Protein AF-A0A498HMH8-F1 (afdb_monomer_lite)

InterPro domains:
  IPR001852 Pyridoxal 5'-phosphate synthase subunit PdxS/SNZ [PS51129] (1-59)
  IPR001852 Pyridoxal 5'-phosphate synthase subunit PdxS/SNZ [PTHR31829] (1-92)
  IPR011060 Ribulose-phosphate binding barrel [SSF51366] (17-59)
  IPR013785 Aldolase-type TIM barrel [G3DSA:3.20.20.70] (1-106)
  IPR033755 PdxS/SNZ N-terminal domain [PF01680] (2-44)

pLDDT: mean 73.36, std 12.74, range [46.81, 91.5]

Sequence (107 aa):
MSQIRLLNNMDDDEVFAFSKTIQASYDLVAQSKQMGRLPVVLFATGGIVTPADAALTMQFWIEPILTSPRYAAVQNHSKPRQEMLKALLSFMEAGIDQEAAQIRKRK

Foldseek 3Di:
DDVLVVLLPDDPVCLVVVCVVVVHDSVQSVVSNVVSHHPDAAEDDDDPDALVSQLVCVVVVHHYDDDDVVLVPPPCNPPRVVVSVVSVVVSVVVVVVVVVVVVVVVD

Radius of gyration: 18.57 Å; chains: 1; bounding box: 32×44×48 Å

Organism: Malus domestica (NCBI:txid3750)

Secondary structure (DSSP, 8-state):
--HHHHHHTS-TTTHHHHHHHTT--HHHHHHHHHHTS-SS--EE-SS--SHHHHHHHHHTT-EE----HHHHT-S--HHHHHHHHHHHHHHHHHHHHHHHHHHHH--

Structure (mmCIF, N/CA/C/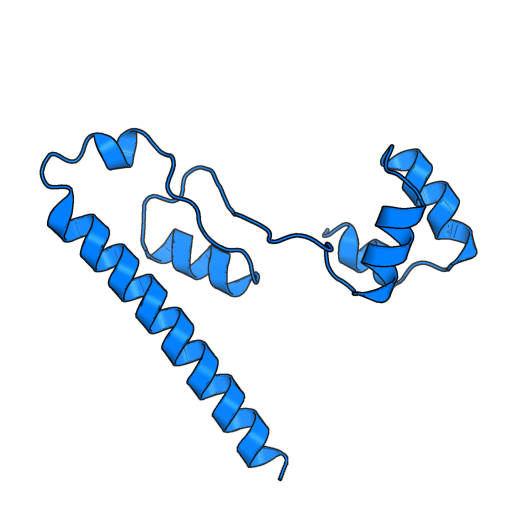O backbone):
data_AF-A0A498HMH8-F1
#
_entry.id   AF-A0A498HMH8-F1
#
loop_
_atom_site.group_PDB
_atom_site.id
_atom_site.type_symbol
_atom_site.label_atom_id
_atom_site.label_alt_id
_atom_site.label_comp_id
_atom_site.label_asym_id
_atom_site.label_entity_id
_atom_site.label_seq_id
_atom_site.pdbx_PDB_ins_code
_atom_site.Cartn_x
_atom_site.Cartn_y
_atom_site.Cartn_z
_atom_site.occupancy
_atom_site.B_iso_or_equiv
_atom_site.auth_seq_id
_atom_site.auth_comp_id
_atom_site.auth_asym_id
_atom_site.auth_atom_id
_atom_site.pdbx_PDB_model_num
ATOM 1 N N . MET A 1 1 ? 7.143 4.206 9.539 1.00 47.00 1 MET A N 1
ATOM 2 C CA . MET A 1 1 ? 5.999 3.457 10.110 1.00 47.00 1 MET A CA 1
ATOM 3 C C . MET A 1 1 ? 4.773 3.744 9.254 1.00 47.00 1 MET A C 1
ATOM 5 O O . MET A 1 1 ? 4.451 4.910 9.077 1.00 47.00 1 MET A O 1
ATOM 9 N N . SER A 1 2 ? 4.137 2.734 8.656 1.00 77.50 2 SER A N 1
ATOM 10 C CA . SER A 1 2 ? 2.958 2.933 7.796 1.00 77.50 2 SER A CA 1
ATOM 11 C C . SER A 1 2 ? 1.715 3.233 8.638 1.00 77.50 2 SER A C 1
ATOM 13 O O . SER A 1 2 ? 1.304 2.378 9.423 1.00 77.50 2 SER A O 1
ATOM 15 N N . GLN A 1 3 ? 1.098 4.400 8.445 1.00 84.38 3 GLN A N 1
ATOM 16 C CA . GLN A 1 3 ? -0.094 4.843 9.186 1.00 84.38 3 GLN A CA 1
ATOM 17 C C . GLN A 1 3 ? -1.271 3.859 9.086 1.00 84.38 3 GLN A C 1
ATOM 19 O O . GLN A 1 3 ? -1.983 3.664 10.059 1.00 84.38 3 GLN A O 1
ATOM 24 N N . ILE A 1 4 ? -1.417 3.164 7.954 1.00 85.94 4 ILE A N 1
ATOM 25 C CA . ILE A 1 4 ? -2.467 2.153 7.735 1.00 85.94 4 ILE A CA 1
ATOM 26 C C . ILE A 1 4 ? -2.313 0.950 8.679 1.00 85.94 4 ILE A C 1
ATOM 28 O O . ILE A 1 4 ? -3.292 0.479 9.243 1.00 85.94 4 ILE A O 1
ATOM 32 N N . ARG A 1 5 ? -1.083 0.465 8.913 1.00 86.38 5 ARG A N 1
ATOM 33 C CA . ARG A 1 5 ? -0.855 -0.636 9.874 1.00 86.38 5 ARG A CA 1
ATOM 34 C C . ARG A 1 5 ? -1.134 -0.204 11.308 1.00 86.38 5 ARG A C 1
ATOM 36 O O . ARG A 1 5 ? -1.571 -1.017 12.108 1.00 86.38 5 ARG A O 1
ATOM 43 N N . LEU A 1 6 ? -0.857 1.060 11.616 1.00 87.69 6 LEU A N 1
ATOM 44 C CA . LEU A 1 6 ? -1.148 1.631 12.924 1.00 87.69 6 LEU A CA 1
ATOM 45 C C . LEU A 1 6 ? -2.664 1.743 13.126 1.00 87.69 6 LEU A C 1
ATOM 47 O O . LEU A 1 6 ? -3.160 1.294 14.148 1.00 87.69 6 LEU A O 1
ATOM 51 N N . LEU A 1 7 ? -3.390 2.218 12.110 1.00 87.50 7 LEU A N 1
ATOM 52 C CA . LEU A 1 7 ? -4.851 2.282 12.094 1.00 87.50 7 LEU A CA 1
ATOM 53 C C . LEU A 1 7 ? -5.515 0.899 12.238 1.00 87.50 7 LEU A C 1
ATOM 55 O O . LEU A 1 7 ? -6.507 0.778 12.950 1.00 87.50 7 LEU A O 1
ATOM 59 N N . ASN A 1 8 ? -4.962 -0.144 11.607 1.00 87.12 8 ASN A N 1
ATOM 60 C CA . ASN A 1 8 ? -5.490 -1.513 11.716 1.00 87.12 8 ASN A CA 1
ATOM 61 C C . ASN A 1 8 ? -5.391 -2.099 13.128 1.00 87.12 8 ASN A C 1
ATOM 63 O O . ASN A 1 8 ? -6.226 -2.917 13.495 1.00 87.12 8 ASN A O 1
ATOM 67 N N . ASN A 1 9 ? -4.374 -1.707 13.896 1.00 88.38 9 ASN A N 1
ATOM 68 C CA . ASN A 1 9 ? -4.143 -2.214 15.250 1.00 88.38 9 ASN A CA 1
ATOM 69 C C . ASN A 1 9 ? -4.760 -1.328 16.342 1.00 88.38 9 ASN A C 1
ATOM 71 O O . ASN A 1 9 ? -4.620 -1.642 17.518 1.00 88.38 9 ASN A O 1
ATOM 75 N N . MET A 1 10 ? -5.363 -0.202 15.966 1.00 86.69 10 MET A N 1
ATOM 76 C CA 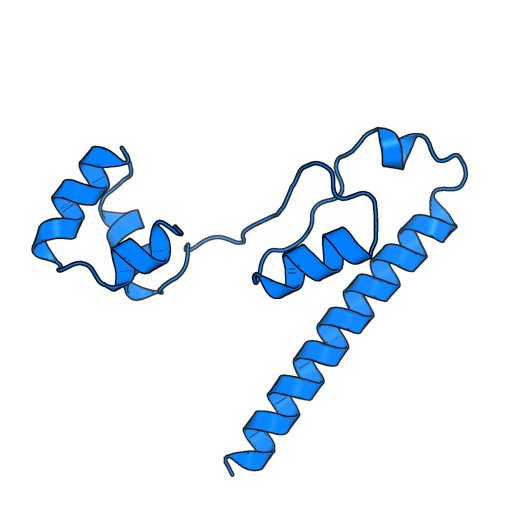. MET A 1 10 ? -5.941 0.768 16.891 1.00 86.69 10 MET A CA 1
ATOM 77 C C . MET A 1 10 ? -7.353 0.335 17.300 1.00 86.69 10 MET A C 1
ATOM 79 O O . MET A 1 10 ? -8.045 -0.300 16.501 1.00 86.69 10 MET A O 1
ATOM 83 N N . ASP A 1 11 ? -7.817 0.705 18.492 1.00 88.69 11 ASP A N 1
ATOM 84 C CA . ASP A 1 11 ? -9.199 0.437 18.915 1.00 88.69 11 ASP A CA 1
ATOM 85 C C . ASP A 1 11 ? -10.198 1.330 18.161 1.00 88.69 11 ASP A C 1
ATOM 87 O O . ASP A 1 11 ? -9.833 2.375 17.620 1.00 88.69 11 ASP A O 1
ATOM 91 N N . ASP A 1 12 ? -11.461 0.905 18.047 1.00 84.00 12 ASP A N 1
ATOM 92 C CA . ASP A 1 12 ? -12.490 1.636 17.281 1.00 84.00 12 ASP A CA 1
ATOM 93 C C . ASP A 1 12 ? -12.785 3.031 17.856 1.00 84.00 12 ASP A C 1
ATOM 95 O O . ASP A 1 12 ? -12.994 3.979 17.095 1.00 84.00 12 ASP A O 1
ATOM 99 N N . ASP A 1 13 ? -12.695 3.181 19.177 1.00 86.31 13 ASP A N 1
ATOM 100 C CA . ASP A 1 13 ? -12.919 4.451 19.876 1.00 86.31 13 ASP A CA 1
ATOM 101 C C . ASP A 1 13 ? -11.812 5.484 19.589 1.00 86.31 13 ASP A C 1
ATOM 103 O O . ASP A 1 13 ? -12.052 6.694 19.550 1.00 86.31 13 ASP A O 1
ATOM 107 N N . GLU A 1 14 ? -10.591 5.019 19.316 1.00 87.94 14 GLU A N 1
ATOM 108 C CA . GLU A 1 14 ? -9.432 5.870 19.030 1.00 87.94 14 GLU A CA 1
ATOM 109 C C . GLU A 1 14 ? -9.388 6.350 17.567 1.00 87.94 14 GLU A C 1
ATOM 111 O O . GLU A 1 14 ? -8.720 7.341 17.251 1.00 87.94 14 GLU A O 1
ATOM 116 N N . VAL A 1 15 ? -10.154 5.718 16.666 1.00 86.62 15 VAL A N 1
ATOM 117 C CA . VAL A 1 15 ? -10.201 6.065 15.232 1.00 86.62 15 VAL A CA 1
ATOM 118 C C . VAL A 1 15 ? -10.665 7.507 15.013 1.00 86.62 15 VAL A C 1
ATOM 120 O O . VAL A 1 15 ? -10.170 8.186 14.111 1.00 86.62 15 VAL A O 1
ATOM 123 N N . PHE A 1 16 ? -11.572 8.006 15.856 1.00 87.88 16 PHE A N 1
ATOM 124 C CA . PHE A 1 16 ? -12.068 9.382 15.773 1.00 87.88 16 PHE A CA 1
ATOM 125 C C . PHE A 1 16 ? -11.005 10.418 16.173 1.00 87.88 16 PHE A C 1
ATOM 127 O O . PHE A 1 16 ? -10.893 11.488 15.569 1.00 87.88 16 PHE A O 1
ATOM 134 N N . ALA A 1 17 ? -10.182 10.102 17.175 1.00 89.94 17 ALA A N 1
ATOM 135 C CA . ALA A 1 17 ? -9.050 10.947 17.541 1.00 89.94 17 ALA A CA 1
ATOM 136 C C . ALA A 1 17 ? -7.996 10.938 16.425 1.00 89.94 17 ALA A C 1
ATOM 138 O O . ALA A 1 17 ? -7.513 11.997 16.017 1.00 89.94 17 ALA A O 1
ATOM 139 N N . PHE A 1 18 ? -7.717 9.757 15.866 1.00 89.19 18 PHE A N 1
ATOM 140 C CA . PHE A 1 18 ? -6.775 9.590 14.767 1.00 89.19 18 PHE A CA 1
ATOM 141 C C . PHE A 1 18 ? -7.194 10.367 13.514 1.00 89.19 18 PHE A C 1
ATOM 143 O O . PHE A 1 18 ? -6.369 11.083 12.944 1.00 89.19 18 PHE A O 1
ATOM 150 N N . SER A 1 19 ? -8.475 10.309 13.121 1.00 89.56 19 SER A N 1
ATOM 151 C CA . SER A 1 19 ? -8.997 11.052 11.964 1.00 89.56 19 SER A CA 1
ATOM 152 C C . SER A 1 19 ? -8.823 12.564 12.127 1.00 89.56 19 SER A C 1
ATOM 154 O O . SER A 1 19 ? -8.497 13.263 11.165 1.00 89.56 19 SER A O 1
ATOM 156 N N . LYS A 1 20 ? -8.959 13.072 13.358 1.00 89.50 20 LYS A N 1
ATOM 157 C CA . LYS A 1 20 ? -8.740 14.486 13.682 1.00 89.50 20 LYS A CA 1
ATOM 158 C C . LYS A 1 20 ? -7.264 14.884 13.600 1.00 89.50 20 LYS A C 1
ATOM 160 O O . LYS A 1 20 ? -6.968 15.967 13.102 1.00 89.50 20 LYS A O 1
ATOM 165 N N . THR A 1 21 ? -6.345 14.021 14.036 1.00 91.06 21 THR A N 1
ATOM 166 C CA . THR A 1 21 ? -4.894 14.262 13.945 1.00 91.06 21 THR A CA 1
ATOM 167 C C . THR A 1 21 ? -4.414 14.343 12.499 1.00 91.06 21 THR A C 1
ATOM 169 O O . THR A 1 21 ? -3.623 15.223 12.171 1.00 91.06 21 THR A O 1
ATOM 172 N N . ILE A 1 22 ? -4.899 13.451 11.629 1.00 89.31 22 ILE A N 1
ATOM 173 C CA . ILE A 1 22 ? -4.523 13.430 10.205 1.00 89.31 22 ILE A CA 1
ATOM 174 C C . ILE A 1 22 ? -5.361 14.380 9.339 1.00 89.31 22 ILE A C 1
ATOM 176 O O . ILE A 1 22 ? -5.109 14.486 8.142 1.00 89.31 22 ILE A O 1
ATOM 180 N N . GLN A 1 23 ? -6.360 15.045 9.929 1.00 91.50 23 GLN A N 1
ATOM 181 C CA . GLN A 1 23 ? -7.301 15.932 9.239 1.00 91.50 23 GLN A CA 1
ATOM 182 C C . GLN A 1 23 ? -8.003 15.253 8.046 1.00 91.50 23 GLN A C 1
ATOM 184 O O . GLN A 1 23 ? -8.170 15.853 6.986 1.00 91.50 23 GLN A O 1
ATOM 189 N N . ALA A 1 24 ? -8.427 13.998 8.219 1.00 89.75 24 ALA A N 1
ATOM 190 C CA . ALA A 1 24 ? -9.152 13.230 7.206 1.00 89.75 24 ALA A CA 1
ATOM 191 C C . ALA A 1 24 ? -10.582 12.910 7.662 1.00 89.75 24 ALA A C 1
ATOM 193 O O . ALA A 1 24 ? -10.875 12.866 8.857 1.00 89.75 24 ALA A O 1
ATOM 194 N N . SER A 1 25 ? -11.477 12.665 6.700 1.00 89.44 25 SER A N 1
ATOM 195 C CA . SER A 1 25 ? -12.863 12.281 6.993 1.00 89.44 25 SER A CA 1
ATOM 196 C C . SER A 1 25 ? -12.918 10.953 7.750 1.00 89.44 25 SER A C 1
ATOM 198 O O . SER A 1 25 ? -12.307 9.975 7.317 1.00 89.44 25 SER A O 1
ATOM 200 N N . TYR A 1 26 ? -13.679 10.911 8.847 1.00 89.12 26 TYR A N 1
ATOM 201 C CA . TYR A 1 26 ? -13.846 9.711 9.671 1.00 89.12 26 TYR A CA 1
ATOM 202 C C . TYR A 1 26 ? -14.341 8.514 8.851 1.00 89.12 26 TYR A C 1
ATOM 204 O O . TYR A 1 26 ? -13.775 7.432 8.968 1.00 89.12 26 TYR A O 1
ATOM 212 N N . ASP A 1 27 ? -15.303 8.721 7.948 1.00 89.62 27 ASP A N 1
ATOM 213 C CA . ASP A 1 27 ? -15.878 7.645 7.130 1.00 89.62 27 ASP A CA 1
ATOM 214 C C . ASP A 1 27 ? -14.820 6.957 6.253 1.00 89.62 27 ASP A C 1
ATOM 216 O O . ASP A 1 27 ? -14.797 5.732 6.125 1.00 89.62 27 ASP A O 1
ATOM 220 N N . LEU A 1 28 ? -13.887 7.736 5.690 1.00 88.88 28 LEU A N 1
ATOM 221 C CA . LEU A 1 28 ? -12.787 7.211 4.873 1.00 88.88 28 LEU A CA 1
ATOM 222 C C . LEU A 1 28 ? -11.756 6.463 5.718 1.00 88.88 28 LEU A C 1
ATOM 224 O O . LEU A 1 28 ? -11.193 5.462 5.271 1.00 88.88 28 LEU A O 1
ATOM 228 N N . VAL A 1 29 ? -11.506 6.935 6.938 1.00 88.81 29 VAL A N 1
ATOM 229 C CA . VAL A 1 29 ? -10.591 6.282 7.880 1.00 88.81 29 VAL A CA 1
ATOM 230 C C . VAL A 1 29 ? -11.194 4.963 8.370 1.00 88.81 29 VAL A C 1
ATOM 232 O O . VAL A 1 29 ? -10.516 3.939 8.333 1.00 88.81 29 VAL A O 1
ATOM 235 N N . ALA A 1 30 ? -12.476 4.951 8.734 1.00 88.12 30 ALA A N 1
ATOM 236 C CA . ALA A 1 30 ? -13.201 3.748 9.133 1.00 88.12 30 ALA A CA 1
ATOM 237 C C . ALA A 1 30 ? -13.237 2.710 7.999 1.00 88.12 30 ALA A C 1
ATOM 239 O O . ALA A 1 30 ? -12.926 1.538 8.215 1.00 88.12 30 ALA A O 1
ATOM 240 N N . GLN A 1 31 ? -13.511 3.147 6.766 1.00 88.50 31 GLN A N 1
ATOM 241 C CA . GLN A 1 31 ? -13.457 2.277 5.591 1.00 88.50 31 GLN A CA 1
ATOM 242 C C . GLN A 1 31 ? -12.044 1.720 5.348 1.00 88.50 31 GLN A C 1
ATOM 244 O O . GLN A 1 31 ? -11.885 0.532 5.066 1.00 88.50 31 GLN A O 1
ATOM 249 N N . SER A 1 32 ? -11.007 2.548 5.505 1.00 88.94 32 SER A N 1
ATOM 250 C CA . SER A 1 32 ? -9.609 2.118 5.346 1.00 88.94 32 SER A CA 1
ATOM 251 C C . SER A 1 32 ? -9.189 1.099 6.410 1.00 88.94 32 SER A C 1
ATOM 253 O O . SER A 1 32 ? -8.438 0.174 6.101 1.00 88.94 32 SER A O 1
ATOM 255 N N . LYS A 1 33 ? -9.698 1.234 7.643 1.00 87.62 33 LYS A N 1
ATOM 256 C CA . LYS A 1 33 ? -9.489 0.274 8.736 1.00 87.62 33 LYS A CA 1
ATOM 257 C C . LYS A 1 33 ? -10.149 -1.072 8.437 1.00 87.62 33 LYS A C 1
ATOM 259 O O . LYS A 1 33 ? -9.500 -2.106 8.549 1.00 87.62 33 LYS A O 1
ATOM 264 N N . GLN A 1 34 ? -11.406 -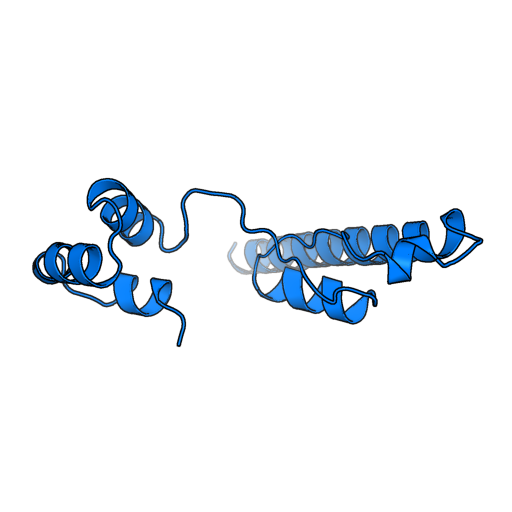1.065 7.987 1.00 87.31 34 GLN A N 1
ATOM 265 C CA . GLN A 1 34 ? -12.124 -2.290 7.611 1.00 87.31 34 GLN A CA 1
ATOM 266 C C . GLN A 1 34 ? -11.444 -3.040 6.459 1.00 87.31 34 GLN A C 1
ATOM 268 O O . GLN A 1 34 ? -11.375 -4.266 6.470 1.00 87.31 34 GLN A O 1
ATOM 273 N N . MET A 1 35 ? -10.935 -2.314 5.459 1.00 84.94 35 MET A N 1
ATOM 274 C CA . MET A 1 35 ? -10.265 -2.918 4.302 1.00 84.94 35 MET A CA 1
ATOM 275 C C . MET A 1 35 ? -8.792 -3.264 4.554 1.00 84.94 35 MET A C 1
ATOM 277 O O . MET A 1 35 ? -8.194 -3.993 3.763 1.00 84.94 35 MET A O 1
ATOM 281 N N . GLY A 1 36 ? -8.175 -2.714 5.602 1.00 84.44 36 GLY A N 1
ATOM 282 C CA . GLY A 1 36 ? -6.747 -2.854 5.880 1.00 84.44 36 GLY A CA 1
ATOM 283 C C . GLY A 1 36 ? -5.817 -2.196 4.853 1.00 84.44 36 GLY A C 1
ATOM 284 O O . GLY A 1 36 ? -4.603 -2.413 4.891 1.00 84.44 36 GLY A O 1
ATOM 285 N N . ARG A 1 37 ? -6.377 -1.406 3.932 1.00 84.19 37 ARG A N 1
ATOM 286 C CA . ARG A 1 37 ? -5.705 -0.690 2.840 1.00 84.19 37 ARG A CA 1
ATOM 287 C C . ARG A 1 37 ? -6.517 0.546 2.463 1.00 84.19 37 ARG A C 1
ATOM 289 O O . ARG A 1 37 ? -7.679 0.666 2.840 1.00 84.19 37 ARG A O 1
ATOM 296 N N . LEU A 1 38 ? -5.920 1.448 1.689 1.00 86.12 38 LEU A N 1
ATOM 297 C CA . LEU A 1 38 ? -6.650 2.600 1.165 1.00 86.12 38 LEU A CA 1
ATOM 298 C C . LEU A 1 38 ? -7.683 2.152 0.111 1.00 86.12 38 LEU A C 1
ATOM 300 O O . LEU A 1 38 ? -7.380 1.259 -0.684 1.00 86.12 38 LEU A O 1
ATOM 304 N N . PRO A 1 39 ? -8.878 2.772 0.068 1.00 84.00 39 PRO A N 1
ATOM 305 C CA . PRO A 1 39 ? -9.966 2.398 -0.844 1.00 84.00 39 PRO A CA 1
ATOM 306 C C . PRO A 1 39 ? -9.736 2.855 -2.297 1.00 84.00 39 PRO A C 1
ATOM 308 O O . PRO A 1 39 ? -10.652 2.832 -3.115 1.00 84.00 39 PRO A O 1
ATOM 311 N N . VAL A 1 40 ? -8.520 3.288 -2.630 1.00 83.75 40 VAL A N 1
ATOM 312 C CA . VAL A 1 40 ? -8.128 3.791 -3.949 1.00 83.75 40 VAL A CA 1
ATOM 313 C C . VAL A 1 40 ? -6.865 3.088 -4.422 1.00 83.75 40 VAL A C 1
ATOM 315 O O . VAL A 1 40 ? -6.066 2.606 -3.617 1.00 83.75 40 VAL A O 1
ATOM 318 N N . VAL A 1 41 ? -6.673 3.055 -5.739 1.00 78.69 41 VAL A N 1
ATOM 319 C CA . VAL A 1 41 ? -5.420 2.579 -6.329 1.00 78.69 41 VAL A CA 1
ATOM 320 C C . VAL A 1 41 ? -4.294 3.520 -5.909 1.00 78.69 41 VAL A C 1
ATOM 322 O O . VAL A 1 41 ? -4.404 4.741 -6.043 1.00 78.69 41 VAL A O 1
ATOM 325 N N . LEU A 1 42 ? -3.218 2.944 -5.375 1.00 77.56 42 LEU A N 1
ATOM 326 C CA . LEU A 1 42 ? -2.026 3.685 -4.993 1.00 77.56 42 LEU A CA 1
ATOM 327 C C . LEU A 1 42 ? -1.038 3.665 -6.142 1.00 77.56 42 LEU A C 1
ATOM 329 O O . LEU A 1 42 ? -0.619 2.597 -6.590 1.00 77.56 42 LEU A O 1
ATOM 333 N N . PHE A 1 43 ? -0.635 4.860 -6.560 1.00 78.50 43 PHE A N 1
ATOM 334 C CA . PHE A 1 43 ? 0.383 5.037 -7.575 1.00 78.50 43 PHE A CA 1
ATOM 335 C C . PHE A 1 43 ? 1.663 5.606 -6.971 1.00 78.50 43 PHE A C 1
ATOM 337 O O . PHE A 1 43 ? 1.645 6.643 -6.305 1.00 78.50 43 PHE A O 1
ATOM 344 N N . ALA A 1 44 ? 2.788 4.946 -7.228 1.00 74.62 44 ALA A N 1
ATOM 345 C CA . ALA A 1 44 ? 4.107 5.456 -6.896 1.00 74.62 44 ALA A CA 1
ATOM 346 C C . ALA A 1 44 ? 4.542 6.395 -8.014 1.00 74.62 44 ALA A C 1
ATOM 348 O O . ALA A 1 44 ? 4.612 6.006 -9.180 1.00 74.62 44 ALA A O 1
ATOM 349 N N . THR A 1 45 ? 4.854 7.635 -7.651 1.00 72.75 45 THR A N 1
ATOM 350 C CA . THR A 1 45 ? 5.396 8.630 -8.576 1.00 72.75 45 THR A CA 1
ATOM 351 C C . THR A 1 45 ? 6.645 9.254 -7.958 1.00 72.75 45 THR A C 1
ATOM 353 O O . THR A 1 45 ? 6.736 9.382 -6.738 1.00 72.75 45 THR A O 1
ATOM 356 N N . GLY A 1 46 ? 7.610 9.631 -8.800 1.00 69.69 46 GLY A N 1
ATOM 357 C CA . GLY A 1 46 ? 8.855 10.274 -8.372 1.00 69.69 46 GLY A CA 1
ATOM 358 C C . GLY A 1 46 ? 10.078 9.366 -8.490 1.00 69.69 46 GLY A C 1
ATOM 359 O O . GLY A 1 46 ? 10.166 8.323 -7.856 1.00 69.69 46 GLY A O 1
ATOM 360 N N . GLY A 1 47 ? 11.041 9.769 -9.322 1.00 71.25 47 GLY A N 1
ATOM 361 C CA . GLY A 1 47 ? 12.361 9.129 -9.399 1.00 71.25 47 GLY A CA 1
ATOM 362 C C . GLY A 1 47 ? 12.405 7.701 -9.958 1.00 71.25 47 GLY A C 1
ATOM 363 O O . GLY A 1 47 ? 13.498 7.160 -10.066 1.00 71.25 47 GLY A O 1
ATOM 364 N N . ILE A 1 48 ? 11.273 7.112 -10.358 1.00 71.12 48 ILE A N 1
ATOM 365 C CA . ILE A 1 48 ? 11.224 5.799 -11.015 1.00 71.12 48 ILE A CA 1
ATOM 366 C C . ILE A 1 48 ? 11.834 5.944 -12.413 1.00 71.12 48 ILE A C 1
ATOM 368 O O . ILE A 1 48 ? 11.197 6.450 -13.341 1.00 71.12 48 ILE A O 1
ATOM 372 N N . VAL A 1 49 ? 13.104 5.564 -12.541 1.00 72.50 49 VAL A N 1
ATOM 373 C CA . VAL A 1 49 ? 13.866 5.664 -13.795 1.00 72.50 49 VAL A CA 1
ATOM 374 C C . VAL A 1 49 ? 14.276 4.281 -14.283 1.00 72.50 49 VAL A C 1
ATOM 376 O O . VAL A 1 49 ? 14.388 4.077 -15.491 1.00 72.50 49 VAL A O 1
ATOM 379 N N . THR A 1 50 ? 14.474 3.327 -13.370 1.00 72.38 50 THR A N 1
ATOM 380 C CA . THR A 1 50 ? 14.931 1.980 -13.709 1.00 72.38 50 THR A CA 1
ATOM 381 C C . THR A 1 50 ? 13.835 0.928 -13.506 1.00 72.38 50 THR A C 1
ATOM 383 O O . THR A 1 50 ? 12.956 1.097 -12.656 1.0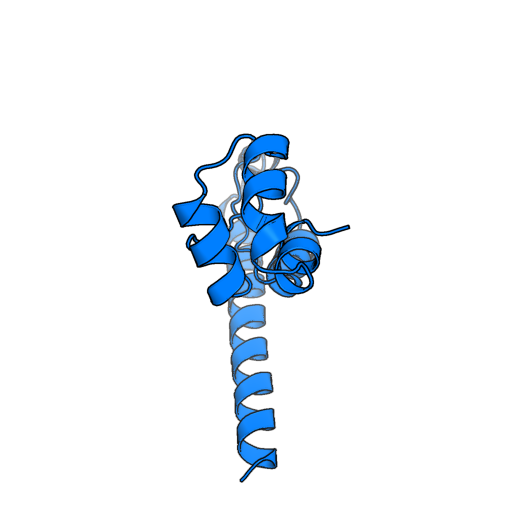0 72.38 50 THR A O 1
ATOM 386 N N . PRO A 1 51 ? 13.874 -0.196 -14.248 1.00 68.75 51 PRO A N 1
ATOM 387 C CA . PRO A 1 51 ? 12.972 -1.323 -14.013 1.00 68.75 51 PRO A CA 1
ATOM 388 C C . PRO A 1 51 ? 13.049 -1.879 -12.584 1.00 68.75 51 PRO A C 1
ATOM 390 O O . PRO A 1 51 ? 12.041 -2.349 -12.068 1.00 68.75 51 PRO A O 1
ATOM 393 N N . ALA A 1 52 ? 14.213 -1.789 -11.930 1.00 75.06 52 ALA A N 1
ATOM 394 C CA . ALA A 1 52 ? 14.386 -2.205 -10.539 1.00 75.06 52 ALA A CA 1
ATOM 395 C C . ALA A 1 52 ? 13.565 -1.334 -9.574 1.00 75.06 52 ALA A C 1
ATOM 397 O O . ALA A 1 52 ? 12.915 -1.868 -8.677 1.00 75.06 52 ALA A O 1
ATOM 398 N N . ASP A 1 53 ? 13.518 -0.017 -9.805 1.00 74.81 53 ASP A N 1
ATOM 399 C CA . ASP A 1 53 ? 12.697 0.907 -9.010 1.00 74.81 53 ASP A CA 1
ATOM 400 C C . ASP A 1 53 ? 11.207 0.584 -9.168 1.00 74.81 53 ASP A C 1
ATOM 402 O O . ASP A 1 53 ? 10.442 0.593 -8.207 1.00 74.81 53 ASP A O 1
ATOM 406 N N . ALA A 1 54 ? 10.791 0.247 -10.389 1.00 72.06 54 ALA A N 1
ATOM 407 C CA . ALA A 1 54 ? 9.404 -0.085 -10.678 1.00 72.06 54 ALA A CA 1
ATOM 408 C C . ALA A 1 54 ? 9.010 -1.456 -10.088 1.00 72.06 54 ALA A C 1
ATOM 410 O O . ALA A 1 54 ? 7.950 -1.586 -9.475 1.00 72.06 54 ALA A O 1
ATOM 411 N N . ALA A 1 55 ? 9.897 -2.453 -10.153 1.00 73.62 55 ALA A N 1
ATOM 412 C CA . ALA A 1 55 ? 9.708 -3.738 -9.479 1.00 73.62 55 ALA A CA 1
ATOM 413 C C . ALA A 1 55 ? 9.646 -3.591 -7.947 1.00 73.62 55 ALA A C 1
ATOM 415 O O . ALA A 1 55 ? 8.873 -4.287 -7.289 1.00 73.62 55 ALA A O 1
ATOM 416 N N . LEU 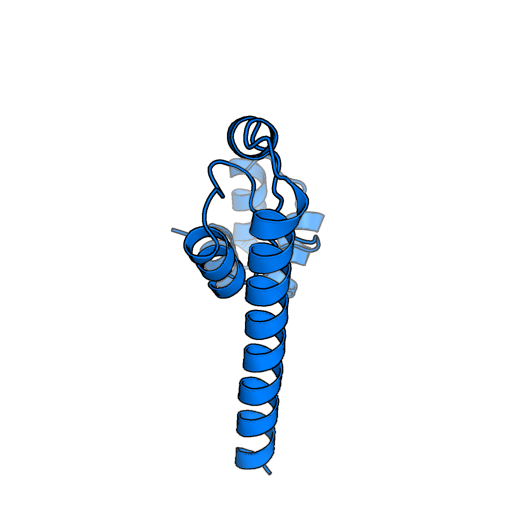A 1 56 ? 10.412 -2.660 -7.366 1.00 76.38 56 LEU A N 1
ATOM 417 C CA . LEU A 1 56 ? 10.340 -2.352 -5.937 1.00 76.38 56 LEU A CA 1
ATOM 418 C C . LEU A 1 56 ? 8.964 -1.788 -5.552 1.00 76.38 56 LEU A C 1
ATOM 420 O O . LEU A 1 56 ? 8.413 -2.186 -4.531 1.00 76.38 56 LEU A O 1
ATOM 424 N N . THR A 1 57 ? 8.372 -0.913 -6.373 1.00 78.00 57 THR A N 1
ATOM 425 C CA . THR A 1 57 ? 7.022 -0.376 -6.100 1.00 78.00 57 THR A CA 1
ATOM 426 C C . THR A 1 57 ? 5.942 -1.459 -6.146 1.00 78.00 57 THR A C 1
ATOM 428 O O . THR A 1 57 ? 5.079 -1.501 -5.268 1.00 78.00 57 THR A O 1
ATOM 431 N N . MET A 1 58 ? 6.063 -2.410 -7.078 1.00 75.38 58 MET A N 1
ATOM 432 C CA . MET A 1 58 ? 5.141 -3.541 -7.196 1.00 75.38 58 MET A CA 1
ATOM 433 C C . MET A 1 58 ? 5.188 -4.474 -5.980 1.00 75.38 58 MET A C 1
ATOM 435 O O . MET A 1 58 ? 4.146 -4.962 -5.550 1.00 75.38 58 MET A O 1
ATOM 439 N N . GLN A 1 59 ? 6.360 -4.671 -5.362 1.00 77.44 59 GLN A N 1
ATOM 440 C CA . GLN A 1 59 ? 6.476 -5.456 -4.121 1.00 77.44 59 GLN A CA 1
ATOM 441 C C . GLN A 1 59 ? 5.677 -4.856 -2.956 1.00 77.44 59 GLN A C 1
ATOM 443 O O . GLN A 1 59 ? 5.249 -5.580 -2.057 1.00 77.44 59 GLN A O 1
ATOM 448 N N . PHE A 1 60 ? 5.445 -3.543 -2.971 1.00 69.94 60 PHE A N 1
ATOM 449 C CA . PHE A 1 60 ? 4.643 -2.854 -1.964 1.00 69.94 60 PHE A CA 1
ATOM 450 C C . PHE A 1 60 ? 3.160 -2.732 -2.340 1.00 69.94 60 PHE A C 1
ATOM 452 O O . PHE A 1 60 ? 2.442 -1.998 -1.663 1.00 69.94 60 PHE A O 1
ATOM 459 N N . TRP A 1 61 ? 2.690 -3.464 -3.363 1.00 65.81 61 TRP A N 1
ATOM 460 C CA . TRP A 1 61 ? 1.324 -3.372 -3.904 1.00 65.81 61 TRP A CA 1
ATOM 461 C C . TRP A 1 61 ? 0.972 -1.967 -4.414 1.00 65.81 61 TRP A C 1
ATOM 463 O O . TRP A 1 61 ? -0.172 -1.522 -4.323 1.00 65.81 61 TRP A O 1
ATOM 473 N N . ILE A 1 62 ? 1.975 -1.255 -4.931 1.00 71.12 62 ILE A N 1
ATOM 474 C CA . ILE A 1 62 ? 1.826 0.084 -5.493 1.00 71.12 62 ILE A CA 1
ATOM 475 C C . ILE A 1 62 ?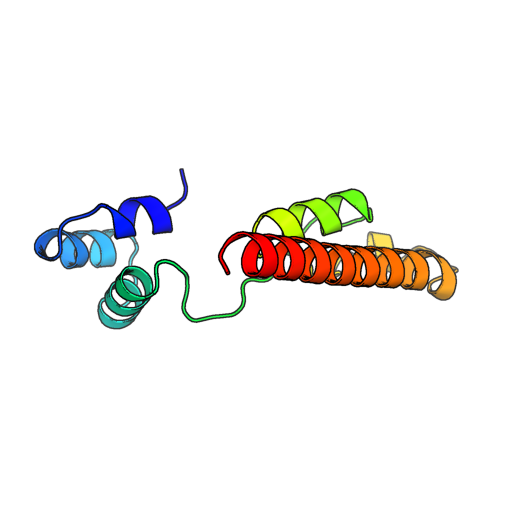 2.086 0.003 -6.996 1.00 71.12 62 ILE A C 1
ATOM 477 O O . ILE A 1 62 ? 3.075 -0.586 -7.434 1.00 71.12 62 ILE A O 1
ATOM 481 N N . GLU A 1 63 ? 1.216 0.617 -7.793 1.00 69.25 63 GLU A N 1
ATOM 482 C CA . GLU A 1 63 ? 1.410 0.690 -9.237 1.00 69.25 63 GLU A CA 1
ATOM 483 C C . GLU A 1 63 ? 2.399 1.817 -9.590 1.00 69.25 63 GLU A C 1
ATOM 485 O O . GLU A 1 63 ? 2.229 2.955 -9.146 1.00 69.25 63 GLU A O 1
ATOM 490 N N . PRO A 1 64 ? 3.454 1.563 -10.379 1.00 62.75 64 PRO A N 1
ATOM 491 C CA . PRO A 1 64 ? 4.381 2.615 -10.785 1.00 62.75 64 PRO A CA 1
ATOM 492 C C . PRO A 1 64 ? 3.784 3.509 -11.880 1.00 62.75 64 PRO A C 1
ATOM 494 O O . PRO A 1 64 ? 3.332 3.018 -12.912 1.00 62.75 64 PRO A O 1
ATOM 497 N N . ILE A 1 65 ? 3.887 4.833 -11.724 1.00 67.31 65 ILE A N 1
ATOM 498 C CA . ILE A 1 65 ? 3.652 5.804 -12.805 1.00 67.31 65 ILE A CA 1
ATOM 499 C C . ILE A 1 65 ? 4.977 6.457 -13.217 1.00 67.31 65 ILE A C 1
ATOM 501 O O . ILE A 1 65 ? 5.738 6.971 -12.394 1.00 67.31 65 ILE A O 1
ATOM 505 N N . LEU A 1 66 ? 5.221 6.504 -14.529 1.00 64.38 66 LEU A N 1
ATOM 506 C CA . LEU A 1 66 ? 6.403 7.121 -15.132 1.00 64.38 66 LEU A CA 1
ATOM 507 C C . LEU A 1 66 ? 6.102 8.559 -15.572 1.00 64.38 66 LEU A C 1
ATOM 509 O O . LEU A 1 66 ? 5.570 8.788 -16.654 1.00 64.38 66 LEU A O 1
ATOM 513 N N . THR A 1 67 ? 6.465 9.537 -14.744 1.00 58.41 67 THR A N 1
ATOM 514 C CA . THR A 1 67 ? 6.217 10.974 -14.999 1.00 58.41 67 THR A CA 1
ATOM 515 C C . THR A 1 67 ? 7.487 11.811 -15.182 1.00 58.41 67 THR A C 1
ATOM 517 O O . THR A 1 67 ? 7.402 13.024 -15.359 1.00 58.41 67 THR A O 1
ATOM 520 N N . SER A 1 68 ? 8.684 11.211 -15.145 1.00 56.75 68 SER A N 1
ATOM 521 C CA . SER A 1 68 ? 9.929 11.991 -15.091 1.00 56.75 68 SER A CA 1
ATOM 522 C C . SER A 1 68 ? 10.398 12.522 -16.468 1.00 56.75 68 SER A C 1
ATOM 524 O O . SER A 1 68 ? 10.488 11.755 -17.431 1.00 56.75 68 SER A O 1
ATOM 526 N N . PRO A 1 69 ? 10.813 13.807 -16.580 1.00 53.88 69 PRO A N 1
ATOM 527 C CA . PRO A 1 69 ? 11.374 14.369 -17.819 1.00 53.88 69 PRO A CA 1
ATOM 528 C C . PRO A 1 69 ? 12.668 13.677 -18.260 1.00 53.88 69 PRO A C 1
ATOM 530 O O . PRO A 1 69 ? 12.979 13.618 -19.445 1.00 53.88 69 PRO A O 1
ATOM 533 N N . ARG A 1 70 ? 13.422 13.111 -17.308 1.00 50.16 70 ARG A N 1
ATOM 534 C CA . ARG A 1 70 ? 14.672 12.382 -17.571 1.00 50.16 70 ARG A CA 1
ATOM 535 C C . ARG A 1 70 ? 14.443 11.134 -18.425 1.00 50.16 70 ARG A C 1
ATOM 537 O O . ARG A 1 70 ? 15.297 10.778 -19.227 1.00 50.16 70 ARG A O 1
ATOM 544 N N . TYR A 1 71 ? 13.271 10.519 -18.296 1.00 55.22 71 TYR A N 1
ATOM 545 C CA . TYR A 1 71 ? 12.818 9.429 -19.152 1.00 55.22 71 TYR A CA 1
ATOM 546 C C . TYR A 1 71 ? 12.358 9.926 -20.536 1.00 55.22 71 TYR A C 1
ATOM 548 O O . TYR A 1 71 ? 12.592 9.273 -21.553 1.00 55.22 71 TYR A O 1
ATOM 556 N N . ALA A 1 72 ? 11.768 11.125 -20.593 1.00 54.06 72 ALA A N 1
ATOM 557 C CA . ALA A 1 72 ? 11.384 11.802 -21.833 1.00 54.06 72 ALA A CA 1
ATOM 558 C C . ALA A 1 72 ? 12.569 12.411 -22.616 1.00 54.06 72 ALA A C 1
ATOM 560 O O . ALA A 1 72 ? 12.402 12.764 -23.775 1.00 54.06 72 ALA A O 1
ATOM 561 N N . ALA A 1 73 ? 13.766 12.513 -22.031 1.00 55.06 73 ALA A N 1
ATOM 562 C CA . ALA A 1 73 ? 14.965 13.023 -22.706 1.00 55.06 73 ALA A CA 1
ATOM 563 C C . ALA A 1 73 ? 15.752 11.943 -23.484 1.00 55.06 73 ALA A C 1
ATOM 565 O O . ALA A 1 73 ? 16.654 12.263 -24.258 1.00 55.06 73 ALA A O 1
ATOM 566 N N . VAL A 1 74 ? 15.433 10.657 -23.293 1.00 57.31 74 VAL A N 1
ATOM 567 C CA . VAL A 1 74 ? 16.095 9.545 -23.995 1.00 57.31 74 VAL A CA 1
ATOM 568 C C . VAL A 1 74 ? 15.534 9.443 -25.416 1.00 57.31 74 VAL A C 1
ATOM 570 O O . VAL A 1 74 ? 14.454 8.900 -25.603 1.00 57.31 74 VAL A O 1
ATOM 573 N N . GLN A 1 75 ? 16.278 9.929 -26.417 1.00 49.75 75 GLN A N 1
ATOM 574 C CA . GLN A 1 75 ? 15.865 10.077 -27.830 1.00 49.75 75 GLN A CA 1
ATOM 575 C C . GLN A 1 75 ? 15.267 8.825 -28.511 1.00 49.75 75 GLN A C 1
ATOM 577 O O . GLN A 1 75 ? 14.644 8.934 -29.563 1.00 49.75 75 GLN A O 1
ATOM 582 N N . ASN A 1 76 ? 15.435 7.633 -27.932 1.00 56.31 76 ASN A N 1
ATOM 583 C CA . ASN A 1 76 ? 14.907 6.370 -28.444 1.00 56.31 76 ASN A CA 1
ATOM 584 C C . ASN A 1 76 ? 13.864 5.799 -27.469 1.00 56.31 76 ASN A C 1
ATOM 586 O O . ASN A 1 76 ? 14.118 4.826 -26.767 1.00 56.31 76 ASN A O 1
ATOM 590 N N . HIS A 1 77 ? 12.684 6.419 -27.391 1.00 53.50 77 HIS A N 1
ATOM 591 C CA . HIS A 1 77 ? 11.637 6.064 -26.417 1.00 53.50 77 HIS A CA 1
ATOM 592 C C . HIS A 1 77 ? 11.066 4.649 -26.568 1.00 53.50 77 HIS A C 1
ATOM 594 O O . HIS A 1 77 ? 10.418 4.162 -25.647 1.00 53.50 77 HIS A O 1
ATOM 600 N N . SER A 1 78 ? 11.258 3.990 -27.712 1.00 59.94 78 SER A N 1
ATOM 601 C CA . SER A 1 78 ? 10.645 2.692 -27.999 1.00 59.94 78 SER A CA 1
ATOM 602 C C . SER A 1 78 ? 11.283 1.559 -27.199 1.00 59.94 78 SER A C 1
ATOM 604 O O . SER A 1 78 ? 10.564 0.798 -26.558 1.00 59.94 78 SER A O 1
ATOM 606 N N . LYS A 1 79 ? 12.616 1.463 -27.170 1.00 65.19 79 LYS A N 1
ATOM 607 C CA . LYS A 1 79 ? 13.307 0.316 -26.554 1.00 65.19 79 LYS A CA 1
ATOM 608 C C . LYS A 1 79 ? 13.274 0.328 -25.016 1.00 65.19 79 LYS A C 1
ATOM 610 O O . LYS A 1 79 ? 12.765 -0.639 -24.458 1.00 65.19 79 LYS A O 1
ATOM 615 N N . PRO A 1 80 ? 13.683 1.404 -24.311 1.00 65.12 80 PRO A N 1
ATOM 616 C CA . PRO A 1 80 ? 13.700 1.423 -22.845 1.00 65.12 80 PRO A CA 1
ATOM 617 C C . PRO A 1 80 ? 12.291 1.340 -22.253 1.00 65.12 80 PRO A C 1
ATOM 619 O O . PRO A 1 80 ? 12.078 0.709 -21.222 1.00 65.12 80 PRO A O 1
ATOM 622 N N . ARG A 1 81 ? 11.297 1.937 -22.928 1.00 65.19 81 ARG A N 1
ATOM 623 C CA . ARG A 1 81 ? 9.893 1.838 -22.515 1.00 65.19 81 ARG A CA 1
ATOM 624 C C . ARG A 1 81 ? 9.338 0.444 -22.666 1.00 65.19 81 ARG A C 1
ATOM 626 O O . ARG A 1 81 ? 8.679 -0.035 -21.750 1.00 65.19 81 ARG A O 1
ATOM 633 N N . GLN A 1 82 ? 9.602 -0.202 -23.795 1.00 67.75 82 GLN A N 1
ATOM 634 C CA . GLN A 1 82 ? 9.165 -1.574 -24.004 1.00 67.75 82 GLN A CA 1
ATOM 635 C C . GLN A 1 82 ? 9.850 -2.534 -23.039 1.00 67.75 82 GLN A C 1
ATOM 637 O O . GLN A 1 82 ? 9.183 -3.421 -22.530 1.00 67.75 82 GLN A O 1
ATOM 642 N N . GLU A 1 83 ? 11.139 -2.362 -22.754 1.00 72.12 83 GLU A N 1
ATOM 643 C CA . GLU A 1 83 ? 11.839 -3.190 -21.766 1.00 72.12 83 GLU A CA 1
ATOM 644 C C . GLU A 1 83 ? 11.267 -3.007 -20.364 1.00 72.12 83 GLU A C 1
ATOM 646 O O . GLU A 1 83 ? 11.030 -3.989 -19.669 1.00 72.12 83 GLU A O 1
ATOM 651 N N . MET A 1 84 ? 10.950 -1.773 -19.976 1.00 68.31 84 MET A N 1
ATOM 652 C CA . MET A 1 84 ? 10.336 -1.494 -18.683 1.00 68.31 84 MET A CA 1
ATOM 653 C C . MET A 1 84 ? 8.912 -2.056 -18.586 1.00 68.31 84 MET A C 1
ATOM 655 O O . MET A 1 84 ? 8.580 -2.696 -17.596 1.00 68.31 84 MET A O 1
ATOM 659 N N . LEU A 1 85 ? 8.091 -1.899 -19.630 1.00 69.38 85 LEU A N 1
ATOM 660 C CA . LEU A 1 85 ? 6.762 -2.518 -19.714 1.00 69.38 85 LEU A CA 1
ATOM 661 C C . LEU A 1 85 ? 6.843 -4.046 -19.675 1.00 69.38 85 LEU A C 1
ATOM 663 O O . LEU A 1 85 ? 6.077 -4.671 -18.954 1.00 69.38 85 LEU A O 1
ATOM 667 N N . LYS A 1 86 ? 7.780 -4.651 -20.412 1.00 72.12 86 LYS A N 1
ATOM 668 C CA . LYS A 1 86 ? 8.006 -6.102 -20.397 1.00 72.12 86 LYS A CA 1
ATOM 669 C C . LYS A 1 86 ? 8.443 -6.582 -19.017 1.00 72.12 86 LYS A C 1
ATOM 671 O O . LYS A 1 86 ? 7.923 -7.587 -18.553 1.00 72.12 86 LYS A O 1
ATOM 676 N N . ALA A 1 87 ? 9.338 -5.853 -18.351 1.00 71.06 87 ALA A N 1
ATOM 677 C CA . ALA A 1 87 ? 9.758 -6.164 -16.989 1.00 71.06 87 ALA A CA 1
ATOM 678 C C . ALA A 1 87 ? 8.571 -6.095 -16.012 1.00 71.06 87 ALA A C 1
ATOM 680 O O . ALA A 1 87 ? 8.366 -7.025 -15.239 1.00 71.06 87 ALA A O 1
ATOM 681 N N . LEU A 1 88 ? 7.736 -5.056 -16.106 1.00 69.50 88 LEU A N 1
ATOM 682 C CA . LEU A 1 88 ? 6.525 -4.919 -15.289 1.00 69.50 88 LEU A CA 1
ATOM 683 C C . LEU A 1 88 ? 5.514 -6.043 -15.549 1.00 69.50 88 LEU A C 1
ATOM 685 O O . LEU A 1 88 ? 5.018 -6.647 -14.602 1.00 69.50 88 LEU A O 1
ATOM 689 N N . LEU A 1 89 ? 5.251 -6.365 -16.818 1.00 74.31 89 LEU A N 1
ATOM 690 C CA . LEU A 1 89 ? 4.369 -7.468 -17.207 1.00 74.31 89 LEU A CA 1
ATOM 691 C C . LEU A 1 89 ? 4.890 -8.809 -16.681 1.00 74.31 89 LEU A C 1
ATOM 693 O O . LEU A 1 89 ? 4.132 -9.539 -16.052 1.00 74.31 89 LEU A O 1
ATOM 697 N N . SER A 1 90 ? 6.188 -9.087 -16.844 1.00 77.69 90 SER A N 1
ATOM 698 C CA . SER A 1 90 ? 6.802 -10.314 -16.322 1.00 77.69 90 SER A CA 1
ATOM 699 C C . SER A 1 90 ? 6.729 -10.413 -14.798 1.00 77.69 90 SER A C 1
ATOM 701 O O . SER A 1 90 ? 6.592 -11.507 -14.259 1.00 77.69 90 SER A O 1
ATOM 703 N N . PHE A 1 91 ? 6.782 -9.280 -14.088 1.00 70.25 91 PHE A N 1
ATOM 704 C CA . PHE A 1 91 ? 6.679 -9.260 -12.632 1.00 70.25 91 PHE A CA 1
ATOM 705 C C . PHE A 1 91 ? 5.247 -9.548 -12.164 1.00 70.25 91 PHE A C 1
ATOM 707 O O . PHE A 1 91 ? 5.054 -10.288 -11.201 1.00 70.25 91 PHE A O 1
ATOM 714 N N . MET A 1 92 ? 4.240 -9.022 -12.871 1.00 65.06 92 MET A N 1
ATOM 715 C CA . MET A 1 92 ? 2.837 -9.368 -12.621 1.00 65.06 92 MET A CA 1
ATOM 716 C C . MET A 1 92 ? 2.556 -10.845 -12.918 1.00 65.06 92 MET A C 1
ATOM 718 O O . MET A 1 92 ? 1.905 -11.510 -12.118 1.00 65.06 92 MET A O 1
ATOM 722 N N . GLU A 1 93 ? 3.087 -11.373 -14.023 1.00 71.12 93 GLU A N 1
ATOM 723 C CA . GLU A 1 93 ? 2.927 -12.779 -14.418 1.00 71.12 93 GLU A CA 1
ATOM 724 C C . GLU A 1 93 ? 3.573 -13.728 -13.392 1.00 71.12 93 GLU A C 1
ATOM 726 O O . GLU A 1 93 ? 2.927 -14.659 -12.910 1.00 71.12 93 GLU A O 1
ATOM 731 N N . ALA A 1 94 ? 4.785 -13.408 -12.924 1.00 70.88 94 ALA A N 1
ATOM 732 C CA . ALA A 1 94 ? 5.438 -14.139 -11.838 1.00 70.88 94 ALA A CA 1
ATOM 733 C C . ALA A 1 94 ? 4.652 -14.078 -10.512 1.00 70.88 94 ALA A C 1
ATOM 735 O O . ALA A 1 94 ? 4.650 -15.047 -9.750 1.00 70.88 94 ALA A O 1
ATOM 736 N N . GLY A 1 95 ? 3.980 -12.959 -10.224 1.00 63.53 95 GLY A N 1
ATOM 737 C CA . GLY A 1 95 ? 3.103 -12.821 -9.059 1.00 63.53 95 GLY A CA 1
ATOM 738 C C . GLY A 1 95 ? 1.885 -13.749 -9.120 1.00 63.53 95 GLY A C 1
ATOM 739 O O . GLY A 1 95 ? 1.583 -14.425 -8.135 1.00 63.53 95 GLY A O 1
ATOM 740 N N . ILE A 1 96 ? 1.240 -13.844 -10.288 1.00 61.06 96 ILE A N 1
ATOM 741 C CA . ILE A 1 96 ? 0.093 -14.737 -10.527 1.00 61.06 96 ILE A CA 1
ATOM 742 C C . ILE A 1 96 ? 0.504 -16.204 -10.340 1.00 61.06 96 ILE A C 1
ATOM 744 O O . ILE A 1 96 ? -0.207 -16.967 -9.682 1.00 61.06 96 ILE A O 1
ATOM 748 N N . ASP A 1 97 ? 1.673 -16.595 -10.850 1.00 60.97 97 ASP A N 1
ATOM 749 C CA . ASP A 1 97 ? 2.181 -17.964 -10.719 1.00 60.97 97 ASP A CA 1
ATOM 750 C C . ASP A 1 97 ? 2.502 -18.342 -9.264 1.00 60.97 97 ASP A C 1
ATOM 752 O O . ASP A 1 97 ? 2.219 -19.462 -8.826 1.00 60.97 97 ASP A O 1
ATOM 756 N N . GLN A 1 98 ? 3.053 -17.407 -8.484 1.00 58.31 98 GLN A N 1
ATOM 757 C CA . GLN A 1 98 ? 3.320 -17.595 -7.052 1.00 58.31 98 GLN A CA 1
ATOM 758 C C . GLN A 1 98 ? 2.022 -17.791 -6.257 1.00 58.31 98 GLN A C 1
ATOM 760 O O . GLN A 1 98 ? 1.938 -18.681 -5.404 1.00 58.31 98 GLN A O 1
ATOM 765 N N . GLU A 1 99 ? 0.993 -16.995 -6.551 1.00 55.41 99 GLU A N 1
ATOM 766 C CA . GLU A 1 99 ? -0.314 -17.088 -5.900 1.00 55.41 99 GLU A CA 1
ATOM 767 C C . GLU A 1 99 ? -1.048 -18.384 -6.287 1.00 55.41 99 GLU A C 1
ATOM 769 O O . GLU A 1 99 ? -1.521 -19.124 -5.417 1.00 55.41 99 GLU A O 1
ATOM 774 N N . ALA A 1 100 ? -1.037 -18.746 -7.574 1.00 56.72 100 ALA A N 1
ATOM 775 C CA . ALA A 1 100 ? -1.585 -20.008 -8.070 1.00 56.72 100 ALA A CA 1
ATOM 776 C C . ALA A 1 100 ? -0.888 -21.233 -7.446 1.00 56.72 100 ALA A C 1
ATOM 778 O O . ALA A 1 100 ? -1.542 -22.229 -7.108 1.00 56.72 100 ALA A O 1
ATOM 779 N N . ALA A 1 101 ? 0.431 -21.161 -7.234 1.00 57.94 101 ALA A N 1
ATOM 780 C CA . ALA A 1 101 ? 1.197 -22.200 -6.553 1.00 57.94 101 ALA A CA 1
ATOM 781 C C . ALA A 1 101 ? 0.847 -22.320 -5.058 1.00 57.94 101 ALA A C 1
ATOM 783 O O . ALA A 1 101 ? 0.788 -23.439 -4.539 1.00 57.94 101 ALA A O 1
ATOM 784 N N . GLN A 1 102 ? 0.574 -21.214 -4.356 1.00 58.28 102 GLN A N 1
ATOM 785 C CA . GLN A 1 102 ? 0.128 -21.264 -2.957 1.00 58.28 102 GLN A CA 1
ATOM 786 C C . GLN A 1 102 ? -1.291 -21.825 -2.805 1.00 58.28 102 GLN A C 1
ATOM 788 O O . GLN A 1 102 ? -1.541 -22.600 -1.881 1.00 58.28 102 GLN A O 1
ATOM 793 N N . ILE A 1 103 ? -2.207 -21.499 -3.722 1.00 57.53 103 ILE A N 1
ATOM 794 C CA . ILE A 1 103 ? -3.580 -22.028 -3.714 1.00 57.53 103 ILE A CA 1
ATOM 795 C C . ILE A 1 103 ? -3.585 -23.545 -3.964 1.00 57.53 103 ILE A C 1
ATOM 797 O O . ILE A 1 103 ? -4.309 -24.274 -3.288 1.00 57.53 103 ILE A O 1
ATOM 801 N N . ARG A 1 104 ? -2.731 -24.050 -4.868 1.00 55.47 104 ARG A N 1
ATOM 802 C CA . ARG A 1 104 ? -2.569 -25.498 -5.104 1.00 55.47 104 ARG A CA 1
ATOM 803 C C . ARG A 1 104 ? -2.009 -26.268 -3.908 1.00 55.47 104 ARG A C 1
ATOM 805 O O . ARG A 1 104 ? -2.331 -27.436 -3.774 1.00 55.47 104 ARG A O 1
ATOM 812 N N . LYS A 1 105 ? -1.190 -25.643 -3.054 1.00 56.44 105 LYS A N 1
ATOM 813 C CA . LYS A 1 105 ? -0.648 -26.277 -1.835 1.00 56.44 105 LYS A CA 1
ATOM 814 C C . LYS A 1 105 ? -1.619 -26.270 -0.647 1.00 56.44 105 LYS A C 1
ATOM 816 O O . LYS A 1 105 ? -1.345 -26.932 0.347 1.00 56.44 105 LYS A O 1
ATOM 821 N N . ARG A 1 106 ? -2.705 -25.491 -0.717 1.00 51.31 106 ARG A N 1
ATOM 822 C CA . ARG A 1 106 ? -3.754 -25.415 0.318 1.00 51.31 106 ARG A CA 1
ATOM 823 C C . ARG A 1 106 ? -4.983 -26.291 0.019 1.00 51.31 106 ARG A C 1
ATOM 825 O O . ARG A 1 106 ? -5.873 -26.348 0.861 1.00 51.31 106 ARG A O 1
ATOM 832 N N . LYS A 1 107 ? -5.040 -26.936 -1.151 1.00 46.81 107 LYS A N 1
ATOM 833 C CA . LYS A 1 107 ? -6.015 -27.981 -1.508 1.00 46.81 107 LYS A CA 1
ATOM 834 C C . LYS A 1 107 ? -5.409 -29.357 -1.284 1.00 46.81 107 LYS A C 1
ATOM 836 O O . LYS A 1 107 ? -6.194 -30.259 -0.932 1.00 46.81 107 LYS A O 1
#